Protein AF-F2DAJ4-F1 (afdb_monomer_lite)

Secondary structure (DSSP, 8-state):
-HHHHHHHHHHHHHHHHHHHT-----PPPPPHHHHHHHHHHHHHTT-GGGGGGG-SSGGGHHHHHHH-EEEPPTTS--SSSS--SEEEGGGG--GGGTT------

pLDDT: mean 74.31, std 13.59, range [48.53, 91.94]

Organism: Hordeum vulgare subsp. vulgare (NCBI:txid112509)

Radius of gyration: 24.45 Å; chains: 1; bounding box: 43×41×74 Å

Structure (mmCIF, N/CA/C/O backbone):
data_AF-F2DAJ4-F1
#
_entry.id   AF-F2DAJ4-F1
#
loop_
_atom_site.group_PDB
_atom_site.id
_atom_site.type_symbol
_atom_site.label_atom_id
_atom_site.label_alt_id
_atom_site.label_comp_id
_atom_site.label_asym_id
_atom_site.label_entity_id
_atom_site.label_seq_id
_atom_site.pdbx_PDB_ins_code
_atom_site.Cartn_x
_atom_site.Cartn_y
_atom_site.Cartn_z
_atom_site.occupancy
_atom_site.B_iso_or_equiv
_atom_site.auth_seq_id
_atom_site.auth_comp_id
_atom_site.auth_asym_id
_atom_site.auth_atom_id
_atom_site.pdbx_PDB_model_num
ATOM 1 N N . MET A 1 1 ? 22.289 -23.942 -58.591 1.00 52.22 1 MET A N 1
ATOM 2 C CA . MET A 1 1 ? 21.707 -24.549 -57.365 1.00 52.22 1 MET A CA 1
ATOM 3 C C . MET A 1 1 ? 22.351 -24.071 -56.054 1.00 52.22 1 MET A C 1
ATOM 5 O O . MET A 1 1 ? 21.667 -24.102 -55.040 1.00 52.22 1 MET A O 1
ATOM 9 N N . ALA A 1 2 ? 23.611 -23.608 -56.032 1.00 56.06 2 ALA A N 1
ATOM 10 C CA . ALA A 1 2 ? 24.264 -23.103 -54.810 1.00 56.06 2 ALA A CA 1
ATOM 11 C C . ALA A 1 2 ? 23.688 -21.762 -54.299 1.00 56.06 2 ALA A C 1
ATOM 13 O O . ALA A 1 2 ? 23.505 -21.583 -53.098 1.00 56.06 2 ALA A O 1
ATOM 14 N N . SER A 1 3 ? 23.311 -20.858 -55.208 1.00 55.34 3 SER A N 1
ATOM 15 C CA . SER A 1 3 ? 22.817 -19.512 -54.875 1.00 55.34 3 SER A CA 1
ATOM 16 C C . SER A 1 3 ? 21.455 -19.509 -54.165 1.00 55.34 3 SER A C 1
ATOM 18 O O . SER A 1 3 ? 21.197 -18.658 -53.323 1.00 55.34 3 SER A O 1
ATOM 20 N N . VAL A 1 4 ? 20.602 -20.501 -54.450 1.00 58.53 4 VAL A N 1
ATOM 21 C CA . VAL A 1 4 ? 19.264 -20.632 -53.839 1.00 58.53 4 VAL A CA 1
ATOM 22 C C . VAL A 1 4 ? 19.364 -21.078 -52.376 1.00 58.53 4 VAL A C 1
ATOM 24 O O . VAL A 1 4 ? 18.599 -20.622 -51.532 1.00 58.53 4 VAL A O 1
ATOM 27 N N . LYS A 1 5 ? 20.352 -21.925 -52.052 1.00 56.00 5 LYS A N 1
ATOM 28 C CA . LYS A 1 5 ? 20.606 -22.394 -50.681 1.00 56.00 5 LYS A CA 1
ATOM 29 C C . LYS A 1 5 ? 21.135 -21.275 -49.782 1.00 56.00 5 LYS A C 1
ATOM 31 O O . LYS A 1 5 ? 20.728 -21.182 -48.630 1.00 56.00 5 LYS A O 1
ATOM 36 N N . LEU A 1 6 ? 21.991 -20.408 -50.327 1.00 61.84 6 LEU A N 1
ATOM 37 C CA . LEU A 1 6 ? 22.491 -19.212 -49.640 1.00 61.84 6 LEU A CA 1
ATOM 38 C C . LEU A 1 6 ? 21.374 -18.198 -49.372 1.00 61.84 6 LEU A C 1
ATOM 40 O O . LEU A 1 6 ? 21.279 -17.681 -48.264 1.00 61.84 6 LEU A O 1
ATOM 44 N N . ALA A 1 7 ? 20.492 -17.968 -50.350 1.00 65.31 7 ALA A N 1
ATOM 45 C CA . ALA A 1 7 ? 19.338 -17.090 -50.176 1.00 65.31 7 ALA A CA 1
ATOM 46 C C . ALA A 1 7 ? 18.366 -17.623 -49.109 1.00 65.31 7 ALA A C 1
ATOM 48 O O . ALA A 1 7 ? 17.950 -16.877 -48.229 1.00 65.31 7 ALA A O 1
ATOM 49 N N . ALA A 1 8 ? 18.062 -18.925 -49.132 1.00 65.00 8 ALA A N 1
ATOM 50 C CA . ALA A 1 8 ? 17.203 -19.552 -48.129 1.00 65.00 8 ALA A CA 1
ATOM 51 C C . ALA A 1 8 ? 17.810 -19.489 -46.717 1.00 65.00 8 ALA A C 1
ATOM 53 O O . ALA A 1 8 ? 17.101 -19.189 -45.758 1.00 65.00 8 ALA A O 1
ATOM 54 N N . ALA A 1 9 ? 19.123 -19.712 -46.590 1.00 65.19 9 ALA A N 1
ATOM 55 C CA . ALA A 1 9 ? 19.828 -19.601 -45.317 1.00 65.19 9 ALA A CA 1
ATOM 56 C C . ALA A 1 9 ? 19.814 -18.162 -44.773 1.00 65.19 9 ALA A C 1
ATOM 58 O O . ALA A 1 9 ? 19.560 -17.961 -43.589 1.00 65.19 9 ALA A O 1
ATOM 59 N N . LEU A 1 10 ? 20.016 -17.159 -45.633 1.00 62.88 10 LEU A N 1
ATOM 60 C CA . LEU A 1 10 ? 19.958 -15.747 -45.242 1.00 62.88 10 LEU A CA 1
ATOM 61 C C . LEU A 1 10 ? 18.556 -15.325 -44.792 1.00 62.88 10 LEU A C 1
ATOM 63 O O . LEU A 1 10 ? 18.426 -14.622 -43.793 1.00 62.88 10 LEU A O 1
ATOM 67 N N . VAL A 1 11 ? 17.508 -15.791 -45.478 1.00 66.88 11 VAL A N 1
ATOM 68 C CA . VAL A 1 11 ? 16.115 -15.523 -45.088 1.00 66.88 11 VAL A CA 1
ATOM 69 C C . VAL A 1 11 ? 15.793 -16.171 -43.740 1.00 66.88 11 VAL A C 1
ATOM 71 O O . VAL A 1 11 ? 15.215 -15.517 -42.878 1.00 66.88 11 VAL A O 1
ATOM 74 N N . LEU A 1 12 ? 16.219 -17.416 -43.513 1.00 63.06 12 LEU A N 1
ATOM 75 C CA . LEU A 1 12 ? 16.041 -18.101 -42.228 1.00 63.06 12 LEU A CA 1
ATOM 76 C C . LEU A 1 12 ? 16.750 -17.379 -41.075 1.00 63.06 12 LEU A C 1
ATOM 78 O O . LEU A 1 12 ? 16.157 -17.196 -40.014 1.00 63.06 12 LEU A O 1
ATOM 82 N N . VAL A 1 13 ? 17.984 -16.915 -41.283 1.00 63.59 13 VAL A N 1
ATOM 83 C CA . VAL A 1 13 ? 18.729 -16.152 -40.268 1.00 63.59 13 VAL A CA 1
ATOM 84 C C . VAL A 1 13 ? 18.063 -14.800 -39.992 1.00 63.59 13 VAL A C 1
ATOM 86 O O . VAL A 1 13 ? 17.935 -14.413 -38.831 1.00 63.59 13 VAL A O 1
ATOM 89 N N . ALA A 1 14 ? 17.578 -14.110 -41.028 1.00 60.59 14 ALA A N 1
ATOM 90 C CA . ALA A 1 14 ? 16.873 -12.838 -40.880 1.00 60.59 14 ALA A CA 1
ATOM 91 C C . ALA A 1 14 ? 15.545 -12.989 -40.117 1.00 60.59 14 ALA A C 1
ATOM 93 O O . ALA A 1 14 ? 15.233 -12.173 -39.251 1.00 60.59 14 ALA A O 1
ATOM 94 N N . VAL A 1 15 ? 14.791 -14.059 -40.383 1.00 60.38 15 VAL A N 1
ATOM 95 C CA . VAL A 1 15 ? 13.543 -14.367 -39.671 1.00 60.38 15 VAL A CA 1
ATOM 96 C C . VAL A 1 15 ? 13.825 -14.711 -38.205 1.00 60.38 15 VAL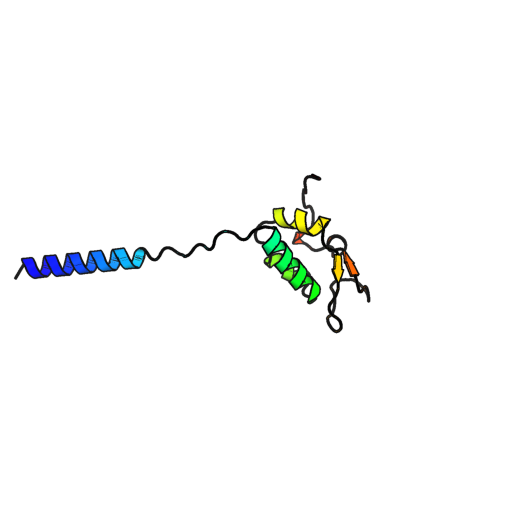 A C 1
ATOM 98 O O . VAL A 1 15 ? 13.178 -14.159 -37.318 1.00 60.38 15 VAL A O 1
ATOM 101 N N . CYS A 1 16 ? 14.834 -15.53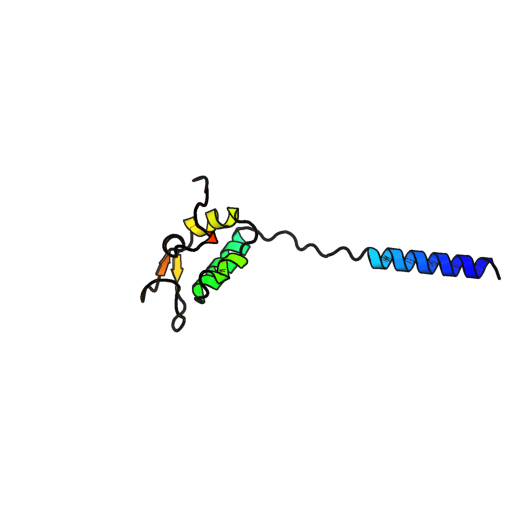7 -37.918 1.00 59.69 16 CYS A N 1
ATOM 102 C CA . CYS A 1 16 ? 15.216 -15.866 -36.540 1.00 59.69 16 CYS A CA 1
ATOM 103 C C . CYS A 1 16 ? 15.698 -14.639 -35.746 1.00 59.69 16 CYS A C 1
ATOM 105 O O . CYS A 1 16 ? 15.373 -14.510 -34.565 1.00 59.69 16 CYS A O 1
ATOM 107 N N . ALA A 1 17 ? 16.419 -13.713 -36.386 1.00 59.12 17 ALA A N 1
ATOM 108 C CA . ALA A 1 17 ? 16.831 -12.456 -35.762 1.00 59.12 17 ALA A CA 1
ATOM 109 C C . ALA A 1 17 ? 15.635 -11.531 -35.467 1.00 59.12 17 ALA A C 1
ATOM 111 O O . ALA A 1 17 ? 15.598 -10.894 -34.415 1.00 59.12 17 ALA A O 1
ATOM 112 N N . ALA A 1 18 ? 14.631 -11.496 -36.349 1.00 58.91 18 ALA A N 1
ATOM 113 C CA . ALA A 1 18 ? 13.414 -10.712 -36.142 1.00 58.91 18 ALA A CA 1
ATOM 114 C C . ALA A 1 18 ? 12.534 -11.264 -35.002 1.00 58.91 18 ALA A C 1
ATOM 116 O O . ALA A 1 18 ? 11.926 -10.487 -34.269 1.00 58.91 18 ALA A O 1
ATOM 117 N N . LEU A 1 19 ? 12.501 -12.587 -34.804 1.00 55.03 19 LEU A N 1
ATOM 118 C CA . LEU A 1 19 ? 11.764 -13.225 -33.703 1.00 55.03 19 LEU A CA 1
ATOM 119 C C . LEU A 1 19 ? 12.437 -13.042 -32.333 1.00 55.03 19 LEU A C 1
ATOM 121 O O . LEU A 1 19 ? 11.740 -12.934 -31.330 1.00 55.03 19 LEU A O 1
ATOM 125 N N . ALA A 1 20 ? 13.767 -12.940 -32.269 1.00 55.00 20 ALA A N 1
ATOM 126 C CA . ALA A 1 20 ? 14.476 -12.617 -31.023 1.00 55.00 20 ALA A CA 1
ATOM 127 C C . ALA A 1 20 ? 14.307 -11.143 -30.596 1.00 55.00 20 ALA A C 1
ATOM 129 O O . ALA A 1 20 ? 14.592 -10.791 -29.452 1.00 55.00 20 ALA A O 1
ATOM 130 N N . ALA A 1 21 ? 13.832 -10.286 -31.508 1.00 52.47 21 ALA A N 1
ATOM 131 C CA . ALA A 1 21 ? 13.601 -8.865 -31.280 1.00 52.47 21 ALA A CA 1
ATOM 132 C C . ALA A 1 21 ? 12.200 -8.541 -30.735 1.00 52.47 21 ALA A C 1
ATOM 134 O O . ALA A 1 21 ? 11.880 -7.363 -30.573 1.00 52.47 21 ALA A O 1
ATOM 135 N N . THR A 1 22 ? 11.373 -9.538 -30.381 1.00 53.69 22 THR A N 1
ATOM 136 C CA . THR A 1 22 ? 10.237 -9.292 -29.480 1.00 53.69 22 THR A CA 1
ATOM 137 C C . THR A 1 22 ? 10.790 -9.042 -28.083 1.00 53.69 22 THR A C 1
ATOM 139 O O . THR A 1 22 ? 10.801 -9.907 -27.208 1.00 53.69 22 THR A O 1
ATOM 142 N N . THR A 1 23 ? 11.330 -7.840 -27.908 1.00 55.22 23 THR A N 1
ATOM 143 C CA . THR A 1 23 ? 11.697 -7.274 -26.627 1.00 55.22 23 THR A CA 1
ATOM 144 C C . THR A 1 23 ? 10.503 -7.438 -25.707 1.00 55.22 23 THR A C 1
ATOM 146 O O . THR A 1 23 ? 9.412 -6.957 -26.020 1.00 55.22 23 THR A O 1
ATOM 149 N N . VAL A 1 24 ? 10.730 -8.142 -24.599 1.00 55.66 24 VAL A N 1
ATOM 150 C CA . VAL A 1 24 ? 9.935 -8.075 -23.375 1.00 55.66 24 VAL A CA 1
ATOM 151 C C . VAL A 1 24 ? 9.318 -6.684 -23.303 1.00 55.66 24 VAL A C 1
ATOM 153 O O . VAL A 1 24 ? 10.051 -5.697 -23.224 1.00 55.66 24 VAL A O 1
ATOM 156 N N . THR A 1 25 ? 7.993 -6.589 -23.406 1.00 49.41 25 THR A N 1
ATOM 157 C CA . THR A 1 25 ? 7.283 -5.344 -23.128 1.00 49.41 25 THR A CA 1
ATOM 158 C C . THR A 1 25 ? 7.488 -5.076 -21.645 1.00 49.41 25 THR A C 1
ATOM 160 O O . THR A 1 25 ? 6.699 -5.507 -20.805 1.00 49.41 25 THR A O 1
ATOM 163 N N . ALA A 1 26 ? 8.616 -4.456 -21.309 1.00 56.62 26 ALA A N 1
ATOM 164 C CA . ALA A 1 26 ? 8.863 -3.890 -20.006 1.00 56.62 26 ALA A CA 1
ATOM 165 C C . ALA A 1 26 ? 7.833 -2.775 -19.870 1.00 56.62 26 ALA A C 1
ATOM 167 O O . ALA A 1 26 ? 8.021 -1.669 -20.377 1.00 56.62 26 ALA A O 1
ATOM 168 N N . TYR A 1 27 ? 6.687 -3.117 -19.281 1.00 58.75 27 TYR A N 1
ATOM 169 C CA . TYR A 1 27 ? 5.726 -2.124 -18.847 1.00 58.75 27 TYR A CA 1
ATOM 170 C C . TYR A 1 27 ? 6.496 -1.075 -18.040 1.00 58.75 27 TYR A C 1
ATOM 172 O O . TYR A 1 27 ? 7.374 -1.444 -17.249 1.00 58.75 27 TYR A O 1
ATOM 180 N N . PRO A 1 28 ? 6.248 0.222 -18.282 1.00 68.44 28 PRO A N 1
ATOM 181 C CA . PRO A 1 28 ? 6.926 1.258 -17.527 1.00 68.44 28 PRO A CA 1
ATOM 182 C C . PRO A 1 28 ? 6.695 1.003 -16.032 1.00 68.44 28 PRO A C 1
ATOM 184 O O . PRO A 1 28 ? 5.596 0.592 -15.654 1.00 68.44 28 PRO A O 1
ATOM 187 N N . PRO A 1 29 ? 7.715 1.209 -15.183 1.00 75.81 29 PRO A N 1
ATOM 188 C CA . PRO A 1 29 ? 7.572 0.979 -13.755 1.00 75.81 29 PRO A CA 1
ATOM 189 C C . PRO A 1 29 ? 6.414 1.822 -13.215 1.00 75.81 29 PRO A C 1
ATOM 191 O O . PRO A 1 29 ? 6.369 3.039 -13.414 1.00 75.81 29 PRO A O 1
ATOM 194 N N . GLU A 1 30 ? 5.471 1.159 -12.546 1.00 85.62 30 GLU A N 1
ATOM 195 C CA . GLU A 1 30 ? 4.280 1.799 -11.994 1.00 85.62 30 GLU A CA 1
ATOM 196 C C . GLU A 1 30 ? 4.655 2.883 -10.981 1.00 85.62 30 GLU A C 1
ATOM 198 O O . GLU A 1 30 ? 5.578 2.728 -10.174 1.00 85.62 30 GLU A O 1
ATOM 203 N N . SER A 1 31 ? 3.904 3.984 -10.979 1.00 90.00 31 SER A N 1
ATOM 204 C CA . SER A 1 31 ? 4.153 5.087 -10.048 1.00 90.00 31 SER A CA 1
ATOM 205 C C . SER A 1 31 ? 3.880 4.680 -8.592 1.00 90.00 31 SER A C 1
ATOM 207 O O . SER A 1 31 ? 3.032 3.825 -8.321 1.00 90.00 31 SER A O 1
ATOM 209 N N . CYS A 1 32 ? 4.527 5.344 -7.623 1.00 89.31 32 CYS A N 1
ATOM 210 C CA . CYS A 1 32 ? 4.229 5.116 -6.202 1.00 89.31 32 CYS A CA 1
ATOM 211 C C . CYS A 1 32 ? 2.759 5.390 -5.849 1.00 89.31 32 CYS A C 1
ATOM 213 O O . CYS A 1 32 ? 2.208 4.710 -4.985 1.00 89.31 32 CYS A O 1
ATOM 215 N N . ALA A 1 33 ? 2.109 6.332 -6.541 1.00 88.69 33 ALA A N 1
ATOM 216 C CA . ALA A 1 33 ? 0.687 6.604 -6.365 1.00 88.69 33 ALA A CA 1
ATOM 217 C C . ALA A 1 33 ? -0.174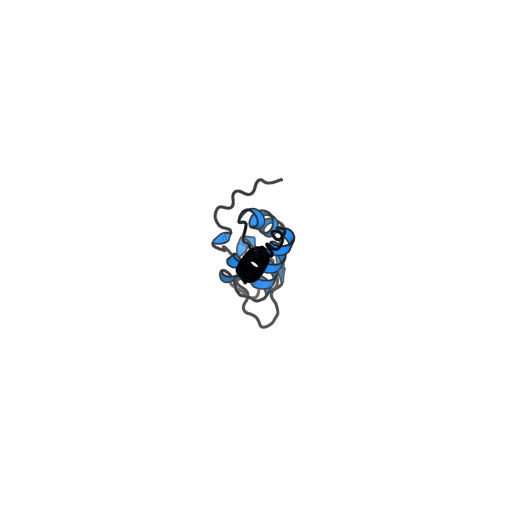 5.406 -6.806 1.00 88.69 33 ALA A C 1
ATOM 219 O O . ALA A 1 33 ? -1.088 5.002 -6.083 1.00 88.69 33 ALA A O 1
ATOM 220 N N . THR A 1 34 ? 0.149 4.791 -7.951 1.00 90.50 34 THR A N 1
ATOM 221 C CA . THR A 1 34 ? -0.554 3.594 -8.436 1.00 90.50 34 THR A CA 1
ATOM 222 C C . THR A 1 34 ? -0.351 2.418 -7.482 1.00 90.50 34 THR A C 1
ATOM 224 O O . THR A 1 34 ? -1.324 1.828 -7.008 1.00 90.50 34 THR A O 1
ATOM 227 N N . GLN A 1 35 ? 0.904 2.118 -7.132 1.00 91.75 35 GLN A N 1
ATOM 228 C CA . GLN A 1 35 ? 1.244 1.023 -6.216 1.00 91.75 35 GLN A CA 1
ATOM 229 C C . GLN A 1 35 ? 0.587 1.218 -4.841 1.00 91.75 35 GLN A C 1
ATOM 231 O O . GLN A 1 35 ? 0.004 0.291 -4.275 1.00 91.75 35 GLN A O 1
ATOM 236 N N . GLY A 1 36 ? 0.594 2.453 -4.328 1.00 90.12 36 GLY A N 1
ATOM 237 C CA . GLY A 1 36 ? -0.091 2.819 -3.092 1.00 90.12 36 GLY A CA 1
ATOM 238 C C . GLY A 1 36 ? -1.603 2.583 -3.153 1.00 90.12 36 GLY A C 1
ATOM 239 O O . GLY A 1 36 ? -2.184 2.069 -2.197 1.00 90.12 36 GLY A O 1
ATOM 240 N N . SER A 1 37 ? -2.244 2.871 -4.290 1.00 89.94 37 SER A N 1
ATOM 241 C CA . SER A 1 37 ? -3.669 2.579 -4.505 1.00 89.94 37 SER A CA 1
ATOM 242 C C . SER A 1 37 ? -3.964 1.076 -4.476 1.00 89.94 37 SER A C 1
ATOM 244 O O . SER A 1 37 ? -4.912 0.643 -3.811 1.00 89.94 37 SER A O 1
ATOM 246 N N . TYR A 1 38 ? -3.140 0.251 -5.132 1.00 91.94 38 TYR A N 1
ATOM 247 C CA . TYR A 1 38 ? -3.277 -1.210 -5.086 1.00 91.94 38 TYR A CA 1
ATOM 248 C C . TYR A 1 38 ? -3.127 -1.749 -3.668 1.00 91.94 38 TYR A C 1
ATOM 250 O O . TYR A 1 38 ? -3.959 -2.536 -3.205 1.00 91.94 38 TYR A O 1
ATOM 258 N N . PHE A 1 39 ? -2.121 -1.260 -2.949 1.00 91.75 39 PHE A N 1
ATOM 259 C CA . PHE A 1 39 ? -1.885 -1.597 -1.556 1.00 91.75 39 PHE A CA 1
ATOM 260 C C . PHE A 1 39 ? -3.079 -1.239 -0.658 1.00 91.75 39 PHE A C 1
ATOM 262 O O . PHE A 1 39 ? -3.603 -2.104 0.046 1.00 91.75 39 PHE A O 1
ATOM 269 N N . ILE A 1 40 ? -3.585 -0.003 -0.733 1.00 88.31 40 ILE A N 1
ATOM 270 C CA . ILE A 1 40 ? -4.746 0.446 0.052 1.00 88.31 40 ILE A CA 1
ATOM 271 C C . ILE A 1 40 ? -5.989 -0.383 -0.273 1.00 88.31 40 ILE A C 1
ATOM 273 O O . ILE A 1 40 ? -6.697 -0.823 0.635 1.00 88.31 40 ILE A O 1
ATOM 277 N N . ASN A 1 41 ? -6.269 -0.622 -1.554 1.00 89.50 41 ASN A N 1
ATOM 278 C CA . ASN A 1 41 ? -7.427 -1.415 -1.961 1.00 89.50 41 ASN A CA 1
ATOM 279 C C . ASN A 1 41 ? -7.326 -2.865 -1.480 1.00 89.50 41 ASN A C 1
ATOM 281 O O . ASN A 1 41 ? -8.328 -3.443 -1.057 1.00 89.50 41 ASN A O 1
ATOM 285 N N . CYS A 1 42 ? -6.125 -3.437 -1.483 1.00 90.38 42 CYS A N 1
ATOM 286 C CA . CYS A 1 42 ? -5.869 -4.741 -0.894 1.00 90.38 42 CYS A CA 1
ATOM 287 C C . CYS A 1 42 ? -6.148 -4.741 0.623 1.00 90.38 42 CYS A C 1
ATOM 289 O O . CYS A 1 42 ? -6.845 -5.632 1.120 1.00 90.38 42 CYS A O 1
ATOM 291 N N . LEU A 1 43 ? -5.698 -3.718 1.359 1.00 87.19 43 LEU A N 1
ATOM 292 C CA . LEU A 1 43 ? -5.943 -3.618 2.802 1.00 87.19 43 LEU A CA 1
ATOM 293 C C . LEU A 1 43 ? -7.429 -3.449 3.135 1.00 87.19 43 LEU A C 1
ATOM 295 O O . LEU A 1 43 ? -7.923 -4.093 4.059 1.00 87.19 43 LEU A O 1
ATOM 299 N N . ARG A 1 44 ? -8.169 -2.660 2.345 1.00 85.44 44 ARG A N 1
ATOM 300 C CA . ARG A 1 44 ? -9.631 -2.490 2.483 1.00 85.44 44 ARG A CA 1
ATOM 301 C C . ARG A 1 44 ? -10.399 -3.804 2.349 1.00 85.44 44 ARG A C 1
ATOM 303 O O . ARG A 1 44 ? -11.474 -3.945 2.930 1.00 85.44 44 ARG A O 1
ATOM 310 N N . ARG A 1 45 ? -9.853 -4.756 1.586 1.00 85.88 45 ARG A N 1
ATOM 311 C CA . ARG A 1 45 ? -10.406 -6.107 1.414 1.00 85.88 45 ARG A CA 1
ATOM 312 C C . ARG A 1 45 ? -10.030 -7.067 2.544 1.00 85.88 45 ARG A C 1
ATOM 314 O O . ARG A 1 45 ? -10.575 -8.167 2.579 1.00 85.88 45 ARG A O 1
ATOM 321 N N . GLY A 1 46 ? -9.146 -6.663 3.458 1.00 85.25 46 GLY A N 1
ATOM 322 C CA . GLY A 1 46 ? -8.809 -7.449 4.642 1.00 85.25 46 GLY A CA 1
ATOM 323 C C . GLY A 1 46 ? -7.604 -8.373 4.501 1.00 85.25 46 GLY A C 1
ATOM 324 O O . GLY A 1 46 ? -7.442 -9.278 5.312 1.00 85.25 46 GLY A O 1
ATOM 325 N N . PHE A 1 47 ? -6.758 -8.188 3.484 1.00 87.25 47 PHE A N 1
ATOM 326 C CA . PHE A 1 47 ? -5.653 -9.119 3.210 1.00 87.25 47 PHE A CA 1
ATOM 327 C C . PHE A 1 47 ? -4.369 -8.863 4.022 1.00 87.25 47 PHE A C 1
ATOM 329 O O . PHE A 1 47 ? -3.464 -9.699 3.993 1.00 87.25 47 PHE A O 1
ATOM 336 N N . GLY A 1 48 ? -4.290 -7.748 4.760 1.00 87.56 48 GLY A N 1
ATOM 337 C CA . GLY A 1 48 ? -3.200 -7.456 5.701 1.00 87.56 48 GLY A CA 1
ATOM 338 C C . GLY A 1 48 ? -1.806 -7.552 5.068 1.00 87.56 48 GLY A C 1
ATOM 339 O O . GLY A 1 48 ? -1.543 -6.927 4.045 1.00 87.56 48 GLY A O 1
ATOM 340 N N . GLU A 1 49 ? -0.928 -8.371 5.653 1.00 89.81 49 GLU A N 1
ATOM 341 C CA . GLU A 1 49 ? 0.470 -8.572 5.217 1.00 89.81 49 GLU A CA 1
ATOM 342 C C . GLU A 1 49 ? 0.617 -8.988 3.747 1.00 89.81 49 GLU A C 1
ATOM 344 O O . GLU A 1 49 ? 1.590 -8.623 3.089 1.00 89.81 49 GLU A O 1
ATOM 349 N N . ARG A 1 50 ? -0.368 -9.693 3.173 1.00 90.88 50 ARG A N 1
ATOM 350 C CA . ARG A 1 50 ? -0.314 -10.090 1.754 1.00 90.88 50 ARG A CA 1
ATOM 351 C C . ARG A 1 50 ? -0.331 -8.887 0.809 1.00 90.88 50 ARG A C 1
ATOM 353 O O . ARG A 1 50 ? 0.079 -9.011 -0.339 1.00 90.88 50 ARG A O 1
ATOM 360 N N . CYS A 1 51 ? -0.775 -7.726 1.285 1.00 91.56 51 CYS A N 1
ATOM 361 C CA . CYS A 1 51 ? -0.791 -6.503 0.497 1.00 91.56 51 CYS A CA 1
ATOM 362 C C . CYS A 1 51 ? 0.597 -5.920 0.268 1.00 91.56 51 CYS A C 1
ATOM 364 O O . CYS A 1 51 ? 0.765 -5.199 -0.706 1.00 91.56 51 CYS A O 1
ATOM 366 N N . CYS A 1 52 ? 1.597 -6.264 1.084 1.00 91.62 52 CYS A N 1
ATOM 367 C CA . CYS A 1 52 ? 2.966 -5.777 0.911 1.00 91.62 52 CYS A CA 1
ATOM 368 C C . CYS A 1 52 ? 3.547 -6.087 -0.480 1.00 91.62 52 CYS A C 1
ATOM 370 O O . CYS A 1 52 ? 4.358 -5.316 -0.974 1.00 91.62 52 CYS A O 1
ATOM 372 N N . ALA A 1 53 ? 3.087 -7.156 -1.139 1.00 91.88 53 ALA A N 1
ATOM 373 C CA . ALA A 1 53 ? 3.502 -7.514 -2.496 1.00 91.88 53 ALA A CA 1
ATOM 374 C C . ALA A 1 53 ? 2.983 -6.559 -3.592 1.00 91.88 53 ALA A C 1
ATOM 376 O O . ALA A 1 53 ? 3.452 -6.622 -4.720 1.00 91.88 53 ALA A O 1
ATOM 377 N N . MET A 1 54 ? 2.024 -5.680 -3.281 1.00 91.81 54 MET A N 1
ATOM 378 C CA . MET A 1 54 ? 1.473 -4.698 -4.231 1.00 91.81 54 MET A CA 1
ATOM 379 C C . MET A 1 54 ? 2.402 -3.501 -4.460 1.00 91.81 54 MET A C 1
ATOM 381 O O . MET A 1 54 ? 2.124 -2.659 -5.312 1.00 91.81 54 MET A O 1
ATOM 385 N N . VAL A 1 55 ? 3.465 -3.396 -3.661 1.00 90.81 55 VAL A N 1
ATOM 386 C CA . VAL A 1 55 ? 4.441 -2.317 -3.728 1.00 90.81 55 VAL A CA 1
ATOM 387 C C . VAL A 1 55 ? 5.807 -2.934 -3.982 1.00 90.81 55 VAL A C 1
ATOM 389 O O . VAL A 1 55 ? 6.392 -3.570 -3.109 1.00 90.81 55 VAL A O 1
ATOM 392 N N . GLU A 1 56 ? 6.321 -2.725 -5.184 1.00 88.88 56 GLU A N 1
ATOM 393 C CA . GLU A 1 56 ? 7.628 -3.221 -5.607 1.00 88.88 56 GLU A CA 1
ATOM 394 C C . GLU A 1 56 ? 8.761 -2.364 -5.040 1.00 88.88 56 GLU A C 1
ATOM 396 O O . GLU A 1 56 ? 9.808 -2.882 -4.658 1.00 88.88 56 GLU A O 1
ATOM 401 N N . ASN A 1 57 ? 8.555 -1.044 -4.955 1.00 87.56 57 ASN A N 1
ATOM 402 C CA . ASN A 1 57 ? 9.548 -0.116 -4.423 1.00 87.56 57 ASN A CA 1
ATOM 403 C C . ASN A 1 57 ? 9.213 0.267 -2.970 1.00 87.56 57 ASN A C 1
ATOM 405 O O . ASN A 1 57 ? 8.292 1.059 -2.749 1.00 87.56 57 ASN A O 1
ATOM 409 N N . PRO A 1 58 ? 10.000 -0.175 -1.966 1.00 84.94 58 PRO A N 1
ATOM 410 C CA . PRO A 1 58 ? 9.716 0.096 -0.556 1.00 84.94 58 PRO A CA 1
ATOM 411 C C . PRO A 1 58 ? 9.638 1.584 -0.195 1.00 84.94 58 PRO A C 1
ATOM 413 O O . PRO A 1 58 ? 8.993 1.957 0.783 1.00 84.94 58 PRO A O 1
ATOM 416 N N . ARG A 1 59 ? 10.258 2.473 -0.983 1.00 85.56 59 ARG A N 1
ATOM 417 C CA . ARG A 1 59 ? 10.154 3.924 -0.756 1.00 85.56 59 ARG A CA 1
ATOM 418 C C . ARG A 1 59 ? 8.735 4.449 -0.978 1.00 85.56 59 ARG A C 1
ATOM 420 O O . ARG A 1 59 ? 8.382 5.466 -0.388 1.00 85.56 59 ARG A O 1
ATOM 427 N N . CYS A 1 60 ? 7.915 3.758 -1.770 1.00 88.31 60 CYS A N 1
ATOM 428 C CA . CYS A 1 60 ? 6.529 4.144 -2.015 1.00 88.31 60 CYS A CA 1
ATOM 429 C C . CYS A 1 60 ? 5.642 3.987 -0.770 1.00 88.31 60 CYS A C 1
ATOM 431 O O . CYS A 1 60 ? 4.652 4.707 -0.640 1.00 88.31 60 CYS A O 1
ATOM 433 N N . PHE A 1 61 ? 6.018 3.141 0.200 1.00 88.62 61 PHE A N 1
ATOM 434 C CA . PHE A 1 61 ? 5.284 3.050 1.465 1.00 88.62 61 PHE A CA 1
ATOM 435 C C . PHE A 1 61 ? 5.287 4.370 2.249 1.00 88.62 61 PHE A C 1
ATOM 437 O O . PHE A 1 61 ? 4.333 4.643 2.968 1.00 88.62 61 PHE A O 1
ATOM 444 N N . CYS A 1 62 ? 6.291 5.232 2.054 1.00 86.06 62 CYS A N 1
ATOM 445 C CA . CYS A 1 62 ? 6.354 6.545 2.699 1.00 86.06 62 CYS A CA 1
ATOM 446 C C . CYS A 1 62 ? 5.265 7.528 2.254 1.00 86.06 62 CYS A C 1
ATOM 448 O O . CYS A 1 62 ? 5.001 8.501 2.966 1.00 86.06 62 CYS A O 1
ATOM 450 N N . GLN A 1 63 ? 4.689 7.317 1.069 1.00 83.75 63 GLN A N 1
ATOM 451 C CA . GLN A 1 63 ? 3.548 8.090 0.582 1.00 83.75 63 GLN A CA 1
ATOM 452 C C . GLN A 1 63 ? 2.257 7.558 1.217 1.00 83.75 63 GLN A C 1
ATOM 454 O O . GLN A 1 63 ? 1.467 8.317 1.767 1.00 83.75 63 GLN A O 1
ATOM 459 N N . VAL A 1 64 ? 2.109 6.231 1.258 1.00 82.44 64 VAL A N 1
ATOM 460 C CA . VAL A 1 64 ? 0.944 5.551 1.841 1.00 82.44 64 VAL A CA 1
ATOM 461 C C . VAL A 1 64 ? 0.830 5.775 3.353 1.00 82.44 64 VAL A C 1
ATOM 463 O O . VAL A 1 64 ? -0.266 6.006 3.856 1.00 82.44 64 VAL A O 1
ATOM 466 N N . GLU A 1 65 ? 1.945 5.726 4.087 1.00 75.81 65 GLU A N 1
ATOM 467 C CA . GLU A 1 65 ? 1.971 5.890 5.548 1.00 75.81 65 GLU A CA 1
ATOM 468 C C . GLU A 1 65 ? 1.397 7.241 6.000 1.00 75.81 65 GLU A C 1
ATOM 470 O O . GLU A 1 65 ? 0.723 7.310 7.027 1.00 75.81 65 GLU A O 1
ATOM 475 N N . ARG A 1 66 ? 1.632 8.306 5.223 1.00 66.12 66 ARG A N 1
ATOM 476 C CA . ARG A 1 66 ? 1.192 9.670 5.552 1.00 66.12 66 ARG A CA 1
ATOM 477 C C . ARG A 1 66 ? -0.278 9.932 5.248 1.00 66.12 66 ARG A C 1
ATOM 479 O O . ARG A 1 66 ? -0.879 10.780 5.898 1.00 66.12 66 ARG A O 1
ATOM 486 N N . GLU A 1 67 ? -0.838 9.246 4.257 1.00 60.66 67 GLU A N 1
ATOM 487 C CA . GLU A 1 67 ? -2.066 9.696 3.589 1.00 60.66 67 GLU A CA 1
ATOM 488 C C . GLU A 1 67 ? -3.255 8.738 3.757 1.00 60.66 67 GLU A C 1
ATOM 490 O O . GLU A 1 67 ? -4.390 9.095 3.441 1.00 60.66 67 GLU A O 1
ATOM 495 N N . ALA A 1 68 ? -3.039 7.519 4.258 1.00 66.19 68 ALA A N 1
ATOM 496 C CA . ALA A 1 68 ? -4.038 6.463 4.155 1.00 66.19 68 ALA A CA 1
ATOM 497 C C . ALA A 1 68 ? -4.784 6.182 5.468 1.00 66.19 68 ALA A C 1
ATOM 499 O O . ALA A 1 68 ? -4.382 5.354 6.291 1.00 66.19 68 ALA A O 1
ATOM 500 N N . GLU A 1 69 ? -5.955 6.798 5.608 1.00 78.50 69 GLU A N 1
ATOM 501 C CA . GLU A 1 69 ? -7.052 6.200 6.366 1.00 78.50 69 GLU A CA 1
ATOM 502 C C . GLU A 1 69 ? -7.834 5.262 5.447 1.00 78.50 69 GLU A C 1
ATOM 504 O O . GLU A 1 69 ? -8.316 5.650 4.376 1.00 78.50 69 GLU A O 1
ATOM 509 N N . ILE A 1 70 ? -7.973 4.001 5.850 1.00 77.44 70 ILE A N 1
ATOM 510 C CA . ILE A 1 70 ? -8.755 3.036 5.089 1.00 77.44 70 ILE A CA 1
ATOM 511 C C . ILE A 1 70 ? -10.098 2.795 5.755 1.00 77.44 70 ILE A C 1
ATOM 513 O O . ILE A 1 70 ? -10.193 2.522 6.951 1.00 77.44 70 ILE A O 1
ATOM 517 N N . ARG A 1 71 ? -11.151 2.878 4.940 1.00 78.00 71 ARG A N 1
ATOM 518 C CA . ARG A 1 71 ? -12.479 2.416 5.321 1.00 78.00 71 ARG A CA 1
ATOM 519 C C . ARG A 1 71 ? -12.617 0.950 4.969 1.00 78.00 71 ARG A C 1
ATOM 521 O O . ARG A 1 71 ? -12.491 0.574 3.804 1.00 78.00 71 ARG A O 1
ATOM 528 N N . CYS A 1 72 ? -12.852 0.138 5.984 1.00 74.06 72 CYS A N 1
ATOM 529 C CA . CYS A 1 72 ? -13.046 -1.292 5.825 1.00 74.06 72 CYS A CA 1
ATOM 530 C C . CYS A 1 72 ? -14.358 -1.564 5.088 1.00 74.06 72 CYS A C 1
ATOM 532 O O . CYS A 1 72 ? -15.379 -0.933 5.373 1.00 74.06 72 CYS A O 1
ATOM 534 N N . VAL A 1 73 ? -14.341 -2.509 4.149 1.00 73.56 73 VAL A N 1
ATOM 535 C CA . VAL A 1 73 ? -15.565 -2.916 3.453 1.00 73.56 73 VAL A CA 1
ATOM 536 C C . VAL A 1 73 ? -16.444 -3.722 4.425 1.00 73.56 73 VAL A C 1
ATOM 538 O O . VAL A 1 73 ? -15.944 -4.678 5.026 1.00 73.56 73 VAL A O 1
ATOM 541 N N . PRO A 1 74 ? -17.736 -3.377 4.595 1.00 66.62 74 PRO A N 1
ATOM 542 C CA . PRO A 1 74 ? -18.650 -4.140 5.442 1.00 66.62 74 PRO A CA 1
ATOM 543 C C . PRO A 1 74 ? -18.676 -5.629 5.064 1.00 66.62 74 PRO A C 1
ATOM 545 O O . PRO A 1 74 ? -18.683 -5.974 3.884 1.00 66.62 74 PRO A O 1
ATOM 548 N N . GLY A 1 75 ? -18.678 -6.518 6.062 1.00 68.69 75 GLY A N 1
ATOM 549 C CA . GLY A 1 75 ? -18.683 -7.973 5.848 1.00 68.69 75 GLY A CA 1
ATOM 550 C C . GLY A 1 75 ? -17.320 -8.596 5.516 1.00 68.69 75 GLY A C 1
ATOM 551 O O . GLY A 1 75 ? -17.242 -9.803 5.299 1.00 68.69 75 GLY A O 1
ATOM 552 N N . ARG A 1 76 ? -16.231 -7.815 5.494 1.00 69.81 76 ARG A N 1
ATOM 553 C CA . ARG A 1 76 ? -14.855 -8.326 5.395 1.00 69.81 76 ARG A CA 1
ATOM 554 C C . ARG A 1 76 ? -14.099 -8.067 6.696 1.00 69.81 76 ARG A C 1
ATOM 556 O O . ARG A 1 76 ? -14.237 -7.006 7.302 1.00 69.81 76 ARG A O 1
ATOM 563 N N . SER A 1 77 ? -13.295 -9.040 7.121 1.00 67.69 77 SER A N 1
ATOM 564 C CA . SER A 1 77 ? -12.402 -8.898 8.272 1.00 67.69 77 SER A CA 1
ATOM 565 C C . SER A 1 77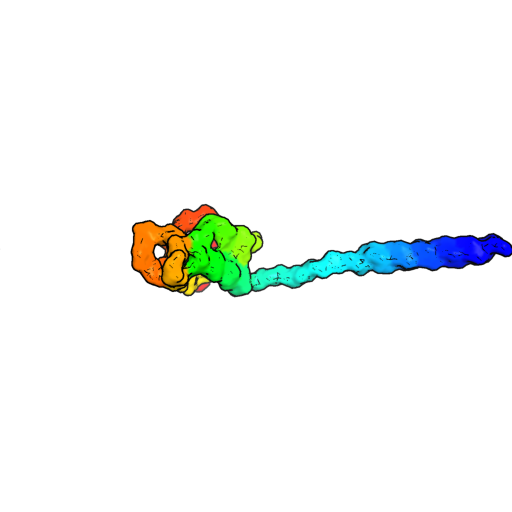 ? -11.341 -7.855 7.949 1.00 67.69 77 SER A C 1
ATOM 567 O O . SER A 1 77 ? -10.540 -8.057 7.041 1.00 67.69 77 SER A O 1
ATOM 569 N N . CYS A 1 78 ? -11.336 -6.737 8.663 1.00 67.12 78 CYS A N 1
ATOM 570 C CA . CYS A 1 78 ? -10.288 -5.743 8.493 1.00 67.12 78 CYS A CA 1
ATOM 571 C C . CYS A 1 78 ? -9.064 -6.106 9.349 1.00 67.12 78 CYS A C 1
ATOM 573 O O . CYS A 1 78 ? -9.231 -6.749 10.382 1.00 67.12 78 CYS A O 1
ATOM 575 N N . PRO A 1 79 ? -7.843 -5.679 8.979 1.00 63.72 79 PRO A N 1
ATOM 576 C CA . PRO A 1 79 ? -6.631 -6.007 9.736 1.00 63.72 79 PRO A CA 1
ATOM 577 C C . PRO A 1 79 ? -6.570 -5.370 11.138 1.00 63.72 79 PRO A C 1
ATOM 579 O O . PRO A 1 79 ? -5.672 -5.687 11.912 1.00 63.72 79 PRO A O 1
ATOM 582 N N . SER A 1 80 ? -7.482 -4.449 11.468 1.00 62.59 80 SER A N 1
ATOM 583 C CA . SER A 1 80 ? -7.530 -3.815 12.787 1.00 62.59 80 SER A CA 1
ATOM 584 C C . SER A 1 80 ? -8.151 -4.735 13.835 1.00 62.59 80 SER A C 1
ATOM 586 O O . SER A 1 80 ? -9.069 -5.500 13.545 1.00 62.59 80 SER A O 1
ATOM 588 N N . ARG A 1 81 ? -7.674 -4.626 15.081 1.00 56.97 81 ARG A N 1
ATOM 589 C CA . ARG A 1 81 ? -8.098 -5.422 16.248 1.00 56.97 81 ARG A CA 1
ATOM 590 C C . ARG A 1 81 ? -9.513 -5.062 16.754 1.00 56.97 81 ARG A C 1
ATOM 592 O O . ARG A 1 81 ? -9.744 -5.059 17.959 1.00 56.97 81 ARG A O 1
ATOM 599 N N . GLY A 1 82 ? -10.460 -4.722 15.873 1.00 54.50 82 GLY A N 1
ATOM 600 C CA . GLY A 1 82 ? -11.827 -4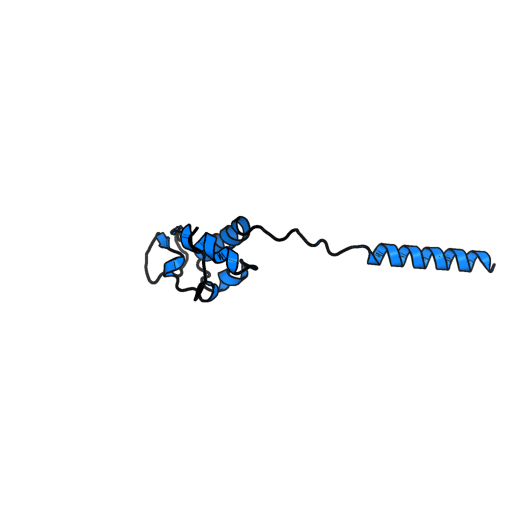.351 16.253 1.00 54.50 82 GLY A CA 1
ATOM 601 C C . GLY A 1 82 ? -12.718 -3.855 15.106 1.00 54.50 82 GLY A C 1
ATOM 602 O O . GLY A 1 82 ? -12.309 -3.797 13.948 1.00 54.50 82 GLY A O 1
ATOM 603 N N . ILE A 1 83 ? -13.948 -3.450 15.458 1.00 51.91 83 ILE A N 1
ATOM 604 C CA . ILE A 1 83 ? -15.018 -2.898 14.588 1.00 51.91 83 ILE A CA 1
ATOM 605 C C . ILE A 1 83 ? -14.683 -1.462 14.115 1.00 51.91 83 ILE A C 1
ATOM 607 O O . ILE A 1 83 ? -15.554 -0.606 13.949 1.00 51.91 83 ILE A O 1
ATOM 611 N N . ALA A 1 84 ? -13.405 -1.131 13.952 1.00 56.41 84 ALA A N 1
ATOM 612 C CA . ALA A 1 84 ? -13.007 0.192 13.505 1.00 56.41 84 ALA A CA 1
ATOM 613 C C . ALA A 1 84 ? -13.345 0.332 12.012 1.00 56.41 84 ALA A C 1
ATOM 615 O O . ALA A 1 84 ? -12.705 -0.268 11.152 1.00 56.41 84 ALA A O 1
ATOM 616 N N . LYS A 1 85 ? -14.382 1.124 11.70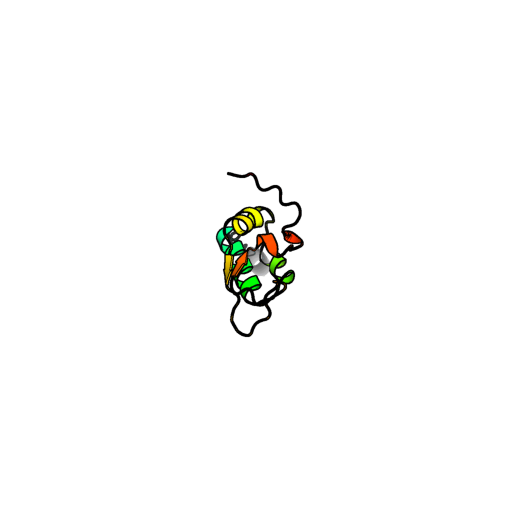0 1.00 68.81 85 LYS A N 1
ATOM 617 C CA . LYS A 1 85 ? -14.786 1.438 10.315 1.00 68.81 85 LYS A CA 1
ATOM 618 C C . LYS A 1 85 ? -13.712 2.222 9.555 1.00 68.81 85 LYS A C 1
ATOM 620 O O . LYS A 1 85 ? -13.745 2.232 8.328 1.00 68.81 85 LYS A O 1
ATOM 625 N N . VAL A 1 86 ? -12.799 2.873 10.275 1.00 74.81 86 VAL A N 1
ATOM 626 C CA . VAL A 1 86 ? -11.677 3.654 9.753 1.00 74.81 86 VAL A CA 1
ATOM 627 C C . VAL A 1 86 ? -10.421 3.219 10.498 1.00 74.81 86 VAL A C 1
ATOM 629 O O . VAL A 1 86 ? -10.425 3.188 11.726 1.00 74.81 86 VAL A O 1
ATOM 632 N N . VAL A 1 87 ? -9.371 2.858 9.766 1.00 77.88 87 VAL A N 1
ATOM 633 C CA . VAL A 1 87 ? -8.089 2.413 10.327 1.00 77.88 87 VAL A CA 1
ATOM 634 C C . VAL A 1 87 ? -6.973 3.164 9.621 1.00 77.88 87 VAL A C 1
ATOM 636 O O . VAL A 1 87 ? -6.954 3.221 8.389 1.00 77.88 87 VAL A O 1
ATOM 639 N N . LYS A 1 88 ? -6.031 3.719 10.381 1.00 82.44 88 LYS A N 1
ATOM 640 C CA . LYS A 1 88 ? -4.819 4.309 9.810 1.00 82.44 88 LYS A CA 1
ATOM 641 C C . LYS A 1 88 ? -3.861 3.200 9.411 1.00 82.44 88 LYS A C 1
ATOM 643 O O . LYS A 1 88 ? -3.593 2.299 10.201 1.00 82.44 88 LYS A O 1
ATOM 648 N N . VAL A 1 89 ? -3.304 3.274 8.205 1.00 83.00 89 VAL A N 1
ATOM 649 C CA . VAL A 1 89 ? -2.341 2.265 7.731 1.00 83.00 89 VAL A CA 1
ATOM 650 C C . VAL A 1 89 ? -1.129 2.158 8.668 1.00 83.00 89 VAL A C 1
ATOM 652 O O . VAL A 1 89 ? -0.671 1.051 8.940 1.00 83.00 89 VAL A O 1
ATOM 655 N N . ALA A 1 90 ? -0.674 3.275 9.241 1.00 78.88 90 ALA A N 1
ATOM 656 C CA . ALA A 1 90 ? 0.417 3.297 10.220 1.00 78.88 90 ALA A CA 1
ATOM 657 C C . ALA A 1 90 ? 0.143 2.443 11.481 1.00 78.88 90 ALA A C 1
ATOM 659 O O . ALA A 1 90 ? 1.072 1.913 12.087 1.00 78.88 90 ALA A O 1
ATOM 660 N N . GLU A 1 91 ? -1.125 2.251 11.859 1.00 79.38 91 GLU A N 1
ATOM 661 C CA . GLU A 1 91 ? -1.528 1.458 13.033 1.00 79.38 91 GLU A CA 1
ATOM 662 C C . GLU A 1 91 ? -1.649 -0.044 12.726 1.00 79.38 91 GLU A C 1
ATOM 664 O O . GLU A 1 91 ? -1.813 -0.861 13.631 1.00 79.38 91 GLU A O 1
ATOM 669 N N . MET A 1 92 ? -1.551 -0.447 11.454 1.00 78.88 92 MET A N 1
ATOM 670 C CA . MET A 1 92 ? -1.672 -1.853 11.053 1.00 78.88 92 MET A CA 1
ATOM 671 C C . MET A 1 92 ? -0.410 -2.681 11.325 1.00 78.88 92 MET A C 1
ATOM 673 O O . MET A 1 92 ? -0.440 -3.897 11.152 1.00 78.88 92 MET A O 1
ATOM 677 N N . HIS A 1 93 ? 0.688 -2.045 11.752 1.00 84.06 93 HIS A N 1
ATOM 678 C CA . HIS A 1 93 ? 1.958 -2.689 12.117 1.00 84.06 93 HIS A CA 1
ATOM 679 C C . HIS A 1 93 ? 2.500 -3.693 11.078 1.00 84.06 93 HIS A C 1
ATOM 681 O O . HIS A 1 93 ? 3.160 -4.673 11.437 1.00 84.06 93 HIS A O 1
ATOM 687 N N . LEU A 1 94 ? 2.242 -3.431 9.793 1.00 87.06 94 LEU A N 1
ATOM 688 C CA . LEU A 1 94 ? 2.632 -4.295 8.680 1.00 87.06 94 LEU A CA 1
ATOM 689 C C . LEU A 1 94 ? 4.152 -4.385 8.561 1.00 87.06 94 LEU A C 1
ATOM 691 O O . LEU A 1 94 ? 4.871 -3.394 8.715 1.00 87.06 94 LEU A O 1
ATOM 695 N N . SER A 1 95 ? 4.652 -5.572 8.243 1.00 90.00 95 SER A N 1
ATOM 696 C CA . SER A 1 95 ? 6.083 -5.866 8.253 1.00 90.00 95 SER A CA 1
ATOM 697 C C . SER A 1 95 ? 6.846 -5.090 7.183 1.00 90.00 95 SER A C 1
ATOM 699 O O . SER A 1 95 ? 7.940 -4.605 7.461 1.00 90.00 95 SER A O 1
ATOM 701 N N . CYS A 1 96 ? 6.241 -4.872 6.012 1.00 89.50 96 CYS A N 1
ATOM 702 C CA . CYS A 1 96 ? 6.827 -4.052 4.946 1.00 89.50 96 CYS A CA 1
ATOM 703 C C . CYS A 1 96 ? 6.913 -2.553 5.270 1.00 89.50 96 CYS A C 1
ATOM 705 O O . CYS A 1 96 ? 7.611 -1.820 4.574 1.00 89.50 96 CYS A O 1
ATOM 707 N N . MET A 1 97 ? 6.235 -2.100 6.327 1.00 86.56 97 MET A N 1
ATOM 708 C CA . MET A 1 97 ? 6.262 -0.706 6.770 1.00 86.56 97 MET A CA 1
ATOM 709 C C . MET A 1 97 ? 7.121 -0.489 8.019 1.00 86.56 97 MET A C 1
ATOM 711 O O . MET A 1 97 ? 7.281 0.638 8.486 1.00 86.56 97 MET A O 1
ATOM 715 N N . LYS A 1 98 ? 7.721 -1.550 8.568 1.00 84.81 98 LYS A N 1
ATOM 716 C CA . LYS A 1 98 ? 8.636 -1.427 9.704 1.00 84.81 98 LYS A CA 1
ATOM 717 C C . LYS A 1 98 ? 9.933 -0.757 9.262 1.00 84.81 98 LYS A C 1
ATOM 719 O O . LYS A 1 98 ? 10.511 -1.106 8.238 1.00 84.81 98 LYS A O 1
ATOM 724 N N . ASN A 1 99 ? 10.431 0.156 10.093 1.00 82.00 99 ASN A N 1
ATOM 725 C CA . ASN A 1 99 ? 11.723 0.825 9.907 1.00 82.00 99 ASN A CA 1
ATOM 726 C C . ASN A 1 99 ? 11.843 1.649 8.611 1.00 82.00 99 ASN A C 1
ATOM 728 O O . ASN A 1 99 ? 12.960 1.893 8.141 1.00 82.00 99 ASN A O 1
ATOM 732 N N . LEU A 1 100 ? 10.724 2.095 8.030 1.00 80.62 100 LEU A N 1
ATOM 733 C CA . LEU A 1 100 ? 10.768 2.994 6.884 1.00 80.62 100 LEU A CA 1
ATOM 734 C C . LEU A 1 100 ? 11.456 4.305 7.277 1.00 80.62 100 LEU A C 1
ATOM 736 O O . LEU A 1 100 ? 11.018 5.036 8.163 1.00 80.62 100 LEU A O 1
ATOM 740 N N . LYS A 1 101 ? 12.553 4.627 6.590 1.00 79.00 101 LYS A N 1
ATOM 741 C CA . LYS A 1 101 ? 13.251 5.909 6.742 1.00 79.00 101 LYS A CA 1
ATOM 742 C C . LYS A 1 101 ? 12.638 6.936 5.800 1.00 79.00 101 LYS A C 1
ATOM 744 O O . LYS A 1 101 ? 13.258 7.359 4.823 1.00 79.00 101 LYS A O 1
ATOM 749 N N . CYS A 1 102 ? 11.396 7.310 6.074 1.00 79.25 102 CYS A N 1
ATOM 750 C CA . CYS A 1 102 ? 10.717 8.344 5.314 1.00 79.25 102 CYS A CA 1
ATOM 751 C C . CYS A 1 102 ? 11.298 9.705 5.690 1.00 79.25 102 CYS A C 1
ATOM 753 O O . CYS A 1 102 ? 11.178 10.149 6.830 1.00 79.25 102 CYS A O 1
ATOM 755 N N . LYS A 1 103 ? 11.930 10.392 4.733 1.00 67.69 103 LYS A N 1
ATOM 756 C CA . LYS A 1 103 ? 12.234 11.813 4.918 1.00 67.69 103 LYS A CA 1
ATOM 757 C C . LYS A 1 103 ? 10.891 12.535 5.032 1.00 67.69 103 LYS A C 1
ATOM 759 O O . LYS A 1 103 ? 10.102 12.501 4.082 1.00 67.69 103 LYS A O 1
ATOM 764 N N . ARG A 1 104 ? 10.598 13.117 6.202 1.00 55.44 104 ARG A N 1
ATOM 765 C CA . ARG A 1 104 ? 9.521 14.108 6.319 1.00 55.44 104 ARG A CA 1
ATOM 766 C C . ARG A 1 104 ? 9.871 15.207 5.317 1.00 55.44 104 ARG A C 1
ATOM 768 O O . ARG A 1 104 ? 10.979 15.733 5.365 1.00 55.44 104 ARG A O 1
ATOM 775 N N . ALA A 1 105 ? 8.990 15.379 4.343 1.00 48.53 105 ALA A N 1
ATOM 776 C CA . ALA A 1 105 ? 9.052 16.461 3.376 1.00 48.53 105 ALA A CA 1
ATOM 777 C C . ALA A 1 105 ? 8.190 17.575 3.956 1.00 48.53 105 ALA A C 1
ATOM 779 O O . ALA A 1 105 ? 7.169 17.192 4.583 1.00 48.53 105 ALA A O 1
#

Foldseek 3Di:
DVVVVVVVVVVVVVVVVVVVPPPDPPPPPDDLVQLLVQLLVCQLQANQLVSLVSDPDLLSVLVNQVDDWHQHDPPHHHLDPDPPRTDRPVVSPHPSNPPDPRDPD

Sequence (105 aa):
MASVKLAAALVLVAVCAALAATTVTAYPPESCATQGSYFINCLRRGFGERCCAMVENPRCFCQVEREAEIRCVPGRSCPSRGIAKVVKVAEMHLSCMKNLKCKRA